Protein AF-A0A2N2G0F3-F1 (afdb_monomer_lite)

Secondary structure (DSSP, 8-state):
---------HHHHHSS-HHHHHHHHHS---BTTBS-TTSSHHHHHHHHHHHTS--TT-

pLDDT: mean 84.75, std 10.3, range [46.59, 95.75]

Sequence (58 aa):
MSNETKHIGIHEAYHNDPQQADLELFGREVDPTTRRGFLKKSSLMAMAAVLGSNIPFA

Foldseek 3Di:
DPPDDDDDDLCVLCVPPVQVSCCVVPVDGDDPVDPVSCCDDPSVVVVCVVVVHHDPPD

Radius of gyration: 16.25 Å; chains: 1; bounding box: 35×20×47 Å

Structure (mmCIF, N/CA/C/O backbone):
data_AF-A0A2N2G0F3-F1
#
_entry.id   AF-A0A2N2G0F3-F1
#
loop_
_atom_site.group_PDB
_atom_site.id
_atom_site.type_symbol
_atom_site.label_atom_id
_atom_site.label_alt_id
_atom_site.label_comp_id
_atom_site.label_asym_id
_atom_site.label_entity_id
_atom_site.label_seq_id
_atom_site.pdbx_PDB_ins_code
_atom_site.Cartn_x
_atom_site.Cartn_y
_atom_site.Cartn_z
_atom_site.occupancy
_atom_site.B_iso_or_equiv
_atom_site.auth_seq_id
_atom_site.auth_comp_id
_atom_site.auth_asym_id
_atom_site.auth_atom_id
_atom_site.pdbx_PDB_model_num
ATOM 1 N N . MET A 1 1 ? -3.985 15.154 31.107 1.00 46.59 1 MET A N 1
ATOM 2 C CA . MET A 1 1 ? -4.644 13.974 30.515 1.00 46.59 1 MET A CA 1
ATOM 3 C C . MET A 1 1 ? -3.549 13.084 29.972 1.00 46.59 1 MET A C 1
ATOM 5 O O . MET A 1 1 ? -2.829 13.512 29.082 1.00 46.59 1 MET A O 1
ATOM 9 N N . SER A 1 2 ? -3.326 11.934 30.601 1.00 46.94 2 SER A N 1
ATOM 10 C CA . SER A 1 2 ? -2.417 10.906 30.096 1.00 46.94 2 SER A CA 1
ATOM 11 C C . SER A 1 2 ? -2.952 10.416 28.752 1.00 46.94 2 SER A C 1
ATOM 13 O O . SER A 1 2 ? -4.104 9.997 28.683 1.00 46.94 2 SER A O 1
ATOM 15 N N . ASN A 1 3 ? -2.151 10.511 27.689 1.00 61.31 3 ASN A N 1
ATOM 16 C CA . ASN A 1 3 ? -2.483 9.887 26.411 1.00 61.31 3 ASN A CA 1
ATOM 17 C C . ASN A 1 3 ? -2.438 8.370 26.617 1.00 61.31 3 ASN A C 1
ATOM 19 O O . ASN A 1 3 ? -1.362 7.777 26.606 1.00 61.31 3 ASN A O 1
ATOM 23 N N . GLU A 1 4 ? -3.589 7.754 26.879 1.00 71.69 4 GLU A N 1
ATOM 24 C CA . GLU A 1 4 ? -3.705 6.300 26.871 1.00 71.69 4 GLU A CA 1
ATOM 25 C C . GLU A 1 4 ? -3.526 5.811 25.434 1.00 71.69 4 GLU A C 1
ATOM 27 O O . GLU A 1 4 ? -4.312 6.134 24.541 1.00 71.69 4 GLU A O 1
ATOM 32 N N . THR A 1 5 ? -2.457 5.055 25.195 1.00 75.06 5 THR A N 1
ATOM 33 C CA . THR A 1 5 ? -2.213 4.421 23.902 1.00 75.06 5 THR A CA 1
ATOM 34 C C . THR A 1 5 ? -3.270 3.341 23.697 1.00 75.06 5 THR A C 1
ATOM 36 O O . THR A 1 5 ? -3.233 2.285 24.328 1.00 75.06 5 THR A O 1
ATOM 39 N N . LYS A 1 6 ? -4.253 3.616 22.838 1.00 79.62 6 LYS A N 1
ATOM 40 C CA . LYS A 1 6 ? -5.307 2.656 22.511 1.00 79.62 6 LYS A CA 1
ATOM 41 C C . LYS A 1 6 ? -4.698 1.500 21.715 1.00 79.62 6 LYS A C 1
ATOM 43 O O . LYS A 1 6 ? -4.242 1.686 20.590 1.00 79.62 6 LYS A O 1
ATOM 48 N N . HIS A 1 7 ? -4.704 0.304 22.293 1.00 85.88 7 HIS A N 1
ATOM 49 C CA . HIS A 1 7 ? -4.290 -0.916 21.608 1.00 85.88 7 HIS A CA 1
ATOM 50 C C . HIS A 1 7 ? -5.516 -1.586 20.983 1.00 85.88 7 HIS A C 1
ATOM 52 O O . HIS A 1 7 ? -6.417 -2.014 21.699 1.00 85.88 7 HIS A O 1
ATOM 58 N N . ILE A 1 8 ? -5.545 -1.668 19.654 1.00 90.12 8 ILE A N 1
ATOM 59 C CA . ILE A 1 8 ? -6.575 -2.380 18.885 1.00 90.12 8 ILE A CA 1
ATOM 60 C C . ILE A 1 8 ? -5.923 -3.422 17.979 1.00 90.12 8 ILE A C 1
ATOM 62 O O . ILE A 1 8 ? -4.749 -3.302 17.619 1.00 90.12 8 ILE A O 1
ATOM 66 N N . GLY A 1 9 ? -6.678 -4.457 17.613 1.00 92.75 9 GLY A N 1
ATOM 67 C CA . GLY A 1 9 ? -6.209 -5.450 16.648 1.00 92.75 9 GLY A CA 1
ATOM 68 C C . GLY A 1 9 ? -6.128 -4.868 15.235 1.00 92.75 9 GLY A C 1
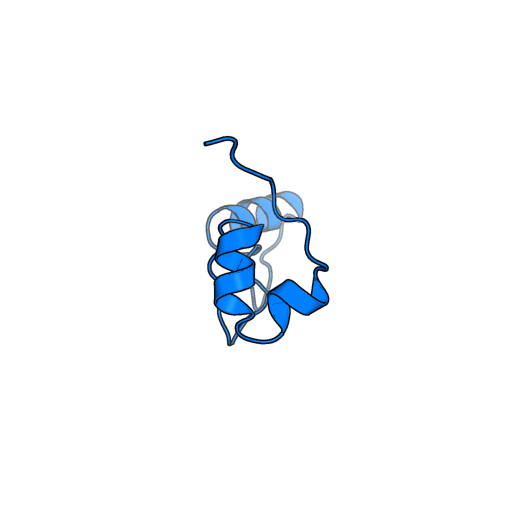ATOM 69 O O . GLY A 1 9 ? -6.932 -4.016 14.862 1.00 92.75 9 GLY A O 1
ATOM 70 N N . ILE A 1 10 ? -5.204 -5.366 14.403 1.00 92.12 10 ILE A N 1
ATOM 71 C CA . ILE A 1 10 ? -5.058 -4.866 13.024 1.00 92.12 10 ILE A CA 1
ATOM 72 C C . ILE A 1 10 ? -6.332 -5.085 12.191 1.00 92.12 10 ILE A C 1
ATOM 74 O O . ILE A 1 10 ? -6.709 -4.228 11.409 1.00 92.12 10 ILE A O 1
ATOM 78 N N . HIS A 1 11 ? -7.064 -6.184 12.396 1.00 94.88 11 HIS A N 1
ATOM 79 C CA . HIS A 1 11 ? -8.336 -6.402 11.696 1.00 94.88 11 HIS A CA 1
ATOM 80 C C . HIS A 1 11 ? -9.415 -5.404 12.121 1.00 94.88 11 HIS A C 1
ATOM 82 O O . HIS A 1 11 ? -10.192 -4.956 11.286 1.00 94.88 11 HIS A O 1
ATOM 88 N N . GLU A 1 12 ? -9.449 -5.048 13.406 1.00 94.31 12 GLU A N 1
ATOM 89 C CA . GLU A 1 12 ? -10.390 -4.062 13.937 1.00 94.31 12 GLU A CA 1
ATOM 90 C C . GLU A 1 12 ? -10.097 -2.674 13.360 1.00 94.31 12 GLU A C 1
ATOM 92 O O . GLU A 1 12 ? -11.016 -1.994 12.911 1.00 94.31 12 GLU A O 1
ATOM 97 N N . ALA A 1 13 ? -8.816 -2.299 13.279 1.00 92.50 13 ALA A N 1
ATOM 98 C CA . ALA A 1 13 ? -8.389 -1.041 12.672 1.00 92.50 13 ALA A CA 1
ATOM 99 C C . ALA A 1 13 ? -8.820 -0.925 11.197 1.00 92.50 13 ALA A C 1
ATOM 101 O O . ALA A 1 13 ? -9.276 0.128 10.768 1.00 92.50 13 ALA A O 1
ATOM 102 N N . TYR A 1 14 ? -8.736 -2.016 10.431 1.00 93.31 14 TYR A N 1
ATOM 103 C CA . TYR A 1 14 ? -9.033 -2.027 8.992 1.00 93.31 14 TYR A CA 1
ATOM 104 C C . TYR A 1 14 ? -10.497 -2.353 8.652 1.00 93.31 14 TYR A C 1
ATOM 106 O O . TYR A 1 14 ? -10.846 -2.390 7.474 1.00 93.31 14 TYR A O 1
ATOM 114 N N . HIS A 1 15 ? -11.361 -2.607 9.643 1.00 94.81 15 HIS A N 1
ATOM 115 C CA . HIS A 1 15 ? -12.721 -3.108 9.403 1.00 94.81 15 HIS A CA 1
ATOM 116 C C . HIS A 1 15 ? -13.609 -2.118 8.633 1.00 94.81 15 HIS A C 1
ATOM 118 O O . HIS A 1 15 ? -14.377 -2.526 7.765 1.00 94.81 15 HIS A O 1
ATOM 124 N N . ASN A 1 16 ? -13.522 -0.826 8.961 1.00 90.62 16 ASN A N 1
ATOM 125 C CA . ASN A 1 16 ? -14.423 0.196 8.418 1.00 90.62 16 ASN A CA 1
ATOM 126 C C . ASN A 1 16 ? -13.805 0.951 7.240 1.00 90.62 16 ASN A C 1
ATOM 128 O O . ASN A 1 16 ? -14.426 1.059 6.186 1.00 90.62 16 ASN A O 1
ATOM 132 N N . ASP A 1 17 ? -12.591 1.475 7.426 1.00 91.81 17 ASP A N 1
ATOM 133 C CA . ASP A 1 17 ? -11.895 2.268 6.416 1.00 91.81 17 ASP A CA 1
ATOM 134 C C . ASP A 1 17 ? -10.420 1.847 6.328 1.00 91.81 17 ASP A C 1
ATOM 136 O O . ASP A 1 17 ? -9.572 2.337 7.080 1.00 91.81 17 ASP A O 1
ATOM 140 N N . PRO A 1 18 ? -10.094 0.934 5.398 1.00 88.50 18 PRO A N 1
ATOM 141 C CA . PRO A 1 18 ? -8.724 0.496 5.173 1.00 88.50 18 PRO A CA 1
ATOM 142 C C . PRO A 1 18 ? -7.767 1.621 4.758 1.00 88.50 18 PRO A C 1
ATOM 144 O O . PRO A 1 18 ? -6.572 1.518 5.023 1.00 88.50 18 PRO A O 1
AT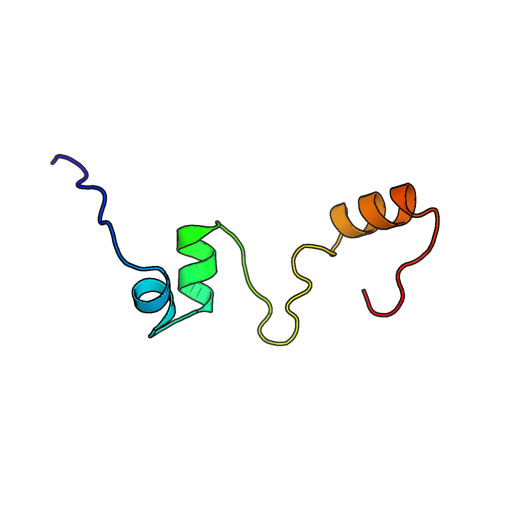OM 147 N N . GLN A 1 19 ? -8.257 2.670 4.085 1.00 88.31 19 GLN A N 1
ATOM 148 C CA . GLN A 1 19 ? -7.405 3.754 3.583 1.00 88.31 19 GLN A CA 1
ATOM 149 C C . GLN A 1 19 ? -7.004 4.690 4.720 1.00 88.31 19 GLN A C 1
ATOM 151 O O . GLN A 1 19 ? -5.827 5.023 4.852 1.00 88.31 19 GLN A O 1
ATOM 156 N N . GLN A 1 20 ? -7.964 5.066 5.569 1.00 90.31 20 GLN A N 1
ATOM 157 C CA . GLN A 1 20 ? -7.674 5.834 6.781 1.00 90.31 20 GLN A CA 1
ATOM 158 C C . GLN A 1 20 ? -6.802 5.033 7.748 1.00 90.31 20 GLN A C 1
ATOM 160 O O . GLN A 1 20 ? -5.835 5.573 8.274 1.00 90.31 20 GLN A O 1
ATOM 165 N N . ALA A 1 21 ? -7.055 3.730 7.910 1.00 92.06 21 ALA A N 1
ATOM 166 C CA . ALA A 1 21 ? -6.231 2.880 8.766 1.00 92.06 21 ALA A CA 1
ATOM 167 C C . ALA A 1 21 ? -4.761 2.818 8.308 1.00 92.06 21 ALA A C 1
ATOM 169 O O . ALA A 1 21 ? -3.852 2.819 9.138 1.00 92.06 21 ALA A O 1
ATOM 170 N N . ASP A 1 22 ? -4.505 2.796 6.997 1.00 89.62 22 ASP A N 1
ATOM 171 C CA . ASP A 1 22 ? -3.146 2.853 6.448 1.00 89.62 22 ASP A CA 1
ATOM 172 C C . ASP A 1 22 ? -2.456 4.203 6.720 1.00 89.62 22 ASP A C 1
A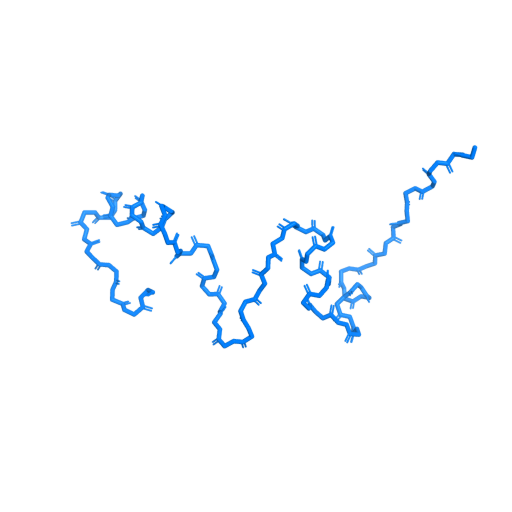TOM 174 O O . ASP A 1 22 ? -1.257 4.241 7.027 1.00 89.62 22 ASP A O 1
ATOM 178 N N . LEU A 1 23 ? -3.209 5.304 6.665 1.00 89.94 23 LEU A N 1
ATOM 179 C CA . LEU A 1 23 ? -2.702 6.634 6.993 1.00 89.94 23 LEU A CA 1
ATOM 180 C C . LEU A 1 23 ? -2.402 6.766 8.492 1.00 89.94 23 LEU A C 1
ATOM 182 O O . LEU A 1 23 ? -1.330 7.236 8.861 1.00 89.94 23 LEU A O 1
ATOM 186 N N . GLU A 1 24 ? -3.305 6.314 9.358 1.00 90.31 24 GLU A N 1
ATOM 187 C CA . GLU A 1 24 ? -3.155 6.400 10.814 1.00 90.31 24 GLU A CA 1
ATOM 188 C C . GLU A 1 24 ? -2.041 5.489 11.345 1.00 90.31 24 GLU A C 1
ATOM 190 O O . GLU A 1 24 ? -1.280 5.893 12.225 1.00 90.31 24 GLU A O 1
ATOM 195 N N . LEU A 1 25 ? -1.920 4.268 10.811 1.00 88.94 25 LEU A N 1
ATOM 196 C CA . LEU A 1 25 ? -0.972 3.274 11.318 1.00 88.94 25 LEU A CA 1
ATOM 197 C C . LEU A 1 25 ? 0.427 3.412 10.708 1.00 88.94 25 LEU A C 1
ATOM 199 O O . LEU A 1 25 ? 1.422 3.177 11.393 1.00 88.94 25 LEU A O 1
ATOM 203 N N . PHE A 1 26 ? 0.515 3.771 9.424 1.00 86.25 26 PHE A N 1
ATOM 204 C CA . PHE A 1 26 ? 1.778 3.785 8.679 1.00 86.25 26 PHE A CA 1
ATOM 205 C C . PHE A 1 26 ? 2.133 5.149 8.083 1.00 86.25 26 PHE A C 1
ATOM 207 O O . PHE A 1 26 ? 3.201 5.279 7.482 1.00 86.25 26 PHE A O 1
ATOM 214 N N . GLY A 1 27 ? 1.270 6.161 8.215 1.00 86.00 27 GLY A N 1
ATOM 215 C CA . GLY A 1 27 ? 1.500 7.480 7.623 1.00 86.00 27 GLY A CA 1
ATOM 216 C C . GLY A 1 27 ? 1.529 7.453 6.096 1.00 86.00 27 GLY A C 1
ATOM 217 O O . GLY A 1 27 ? 2.185 8.300 5.488 1.00 86.00 27 GLY A O 1
ATOM 218 N N . ARG A 1 28 ? 0.889 6.458 5.464 1.00 83.25 28 ARG A N 1
ATOM 219 C CA . ARG A 1 28 ? 0.930 6.267 4.010 1.00 83.25 28 ARG A CA 1
ATOM 220 C C . ARG A 1 28 ? -0.447 6.435 3.387 1.00 83.25 28 ARG A C 1
ATOM 222 O O . ARG A 1 28 ? -1.432 5.900 3.878 1.00 83.25 28 ARG A O 1
ATOM 229 N N . GLU A 1 29 ? -0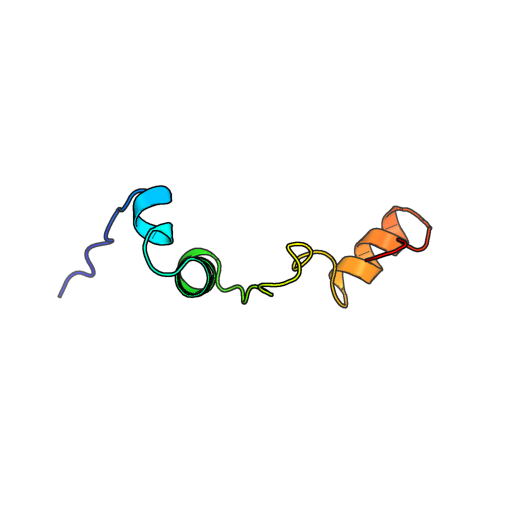.484 7.106 2.244 1.00 83.31 29 GLU A N 1
ATOM 230 C CA . GLU A 1 29 ? -1.662 7.126 1.383 1.00 83.31 29 GLU A CA 1
ATOM 231 C C . GLU A 1 29 ? -1.664 5.893 0.476 1.00 83.31 29 GLU A C 1
ATOM 233 O O . GLU A 1 29 ? -0.640 5.512 -0.107 1.00 83.31 29 GLU A O 1
ATOM 238 N N . VAL A 1 30 ? -2.827 5.261 0.361 1.00 79.62 30 VAL A N 1
ATOM 239 C CA . VAL A 1 30 ? -3.017 4.046 -0.430 1.00 79.62 30 VAL A CA 1
ATOM 240 C C . VAL A 1 30 ? -3.738 4.398 -1.712 1.00 79.62 30 VAL A C 1
ATOM 242 O O . VAL A 1 30 ? -4.728 5.121 -1.712 1.00 79.62 30 VAL A O 1
ATOM 245 N N . ASP A 1 31 ? -3.266 3.836 -2.813 1.00 79.88 31 ASP A N 1
ATOM 246 C CA . ASP A 1 31 ? -3.984 3.890 -4.072 1.00 79.88 31 ASP A CA 1
ATOM 247 C C . ASP A 1 31 ? -4.960 2.700 -4.127 1.00 79.88 31 ASP A C 1
ATOM 249 O O . ASP A 1 31 ? -4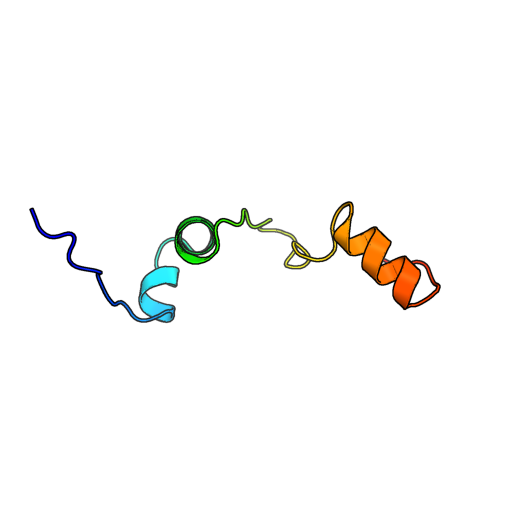.509 1.550 -4.070 1.00 79.88 31 ASP A O 1
ATOM 253 N N . PRO A 1 32 ? -6.283 2.924 -4.238 1.00 77.00 32 PRO A N 1
ATOM 254 C CA . PRO A 1 32 ? -7.264 1.840 -4.226 1.00 77.00 32 PRO A CA 1
ATOM 255 C C . PRO A 1 32 ? -7.114 0.897 -5.428 1.00 77.00 32 PRO A C 1
ATOM 257 O O . PRO A 1 32 ? -7.586 -0.238 -5.385 1.00 77.00 32 PRO A O 1
ATOM 260 N N . THR A 1 33 ? -6.440 1.341 -6.493 1.00 81.25 33 THR A N 1
ATOM 261 C CA . THR A 1 33 ? -6.226 0.550 -7.708 1.00 81.25 33 THR A CA 1
ATOM 262 C C . THR A 1 33 ? -4.904 -0.215 -7.702 1.00 81.25 33 THR A C 1
ATOM 264 O O . THR A 1 33 ? -4.778 -1.220 -8.404 1.00 81.25 33 THR A O 1
ATOM 267 N N . THR A 1 34 ? -3.916 0.197 -6.896 1.00 76.19 34 THR A N 1
ATOM 268 C CA . THR A 1 34 ? -2.599 -0.453 -6.864 1.00 76.19 34 THR A CA 1
ATOM 269 C C . THR A 1 34 ? -2.008 -0.571 -5.465 1.00 76.19 34 THR A C 1
ATOM 271 O O . THR A 1 34 ? -1.845 0.389 -4.720 1.00 76.19 34 THR A O 1
ATOM 274 N N . ARG A 1 35 ? -1.550 -1.784 -5.139 1.00 76.38 35 ARG A N 1
ATOM 275 C CA . ARG A 1 35 ? -0.826 -2.077 -3.891 1.00 76.38 35 ARG A CA 1
ATOM 276 C C . ARG A 1 35 ? 0.676 -1.783 -3.986 1.00 76.38 35 ARG A C 1
ATOM 278 O O . ARG A 1 35 ? 1.410 -2.027 -3.035 1.00 76.38 35 ARG A O 1
ATOM 285 N N . ARG A 1 36 ? 1.156 -1.254 -5.119 1.00 75.56 36 ARG A N 1
ATOM 286 C CA . ARG A 1 36 ? 2.580 -0.964 -5.384 1.00 75.56 36 ARG A CA 1
ATOM 287 C C . ARG A 1 36 ? 3.026 0.391 -4.830 1.00 75.56 36 ARG A C 1
ATOM 289 O O . ARG A 1 36 ? 3.933 1.004 -5.374 1.00 75.56 36 ARG A O 1
ATOM 296 N N . GLY A 1 37 ? 2.406 0.882 -3.755 1.00 74.25 37 GLY A N 1
ATOM 297 C CA . GLY A 1 37 ? 2.733 2.191 -3.174 1.00 74.25 37 GLY A CA 1
ATOM 298 C C . GLY A 1 37 ? 4.223 2.359 -2.844 1.00 74.25 37 GLY A C 1
ATOM 299 O O . GLY A 1 37 ? 4.762 3.446 -3.022 1.00 74.25 37 GLY A O 1
ATOM 300 N N . PHE A 1 38 ? 4.905 1.272 -2.456 1.00 74.44 38 PHE A N 1
ATOM 301 C CA . PHE A 1 38 ? 6.339 1.282 -2.141 1.00 74.44 38 PHE A CA 1
ATOM 302 C C . PHE A 1 38 ? 7.259 1.304 -3.373 1.00 74.44 38 PHE A C 1
ATOM 304 O O . PHE A 1 38 ? 8.427 1.651 -3.234 1.00 74.44 38 PHE A O 1
ATOM 311 N N . LEU A 1 39 ? 6.769 0.953 -4.565 1.00 83.94 39 LEU A N 1
ATOM 312 C CA . LEU A 1 39 ? 7.526 0.952 -5.824 1.00 83.94 39 LEU A CA 1
ATOM 313 C C . LEU A 1 39 ? 7.130 2.160 -6.678 1.00 83.94 39 LEU A C 1
ATOM 315 O O . LEU A 1 39 ? 6.779 2.019 -7.843 1.00 83.94 39 LEU A O 1
ATOM 319 N N . LYS A 1 40 ? 7.177 3.366 -6.106 1.00 81.12 40 LYS A N 1
ATOM 320 C CA . LYS A 1 40 ? 6.893 4.618 -6.824 1.00 81.12 40 LYS A CA 1
ATOM 321 C C . LYS A 1 40 ? 8.056 5.602 -6.659 1.00 81.12 40 LYS A C 1
ATOM 323 O O . LYS A 1 40 ? 8.781 5.567 -5.672 1.00 81.12 40 LYS A O 1
ATOM 328 N N . LYS A 1 41 ? 8.218 6.532 -7.604 1.00 84.94 41 LYS A N 1
ATOM 329 C CA . LYS A 1 41 ? 9.199 7.637 -7.526 1.00 84.94 41 LYS A CA 1
ATOM 330 C C . LYS A 1 41 ? 10.634 7.144 -7.218 1.00 84.94 41 LYS A C 1
ATOM 332 O O . LYS A 1 41 ? 11.183 6.341 -7.967 1.00 84.94 41 LYS A O 1
ATOM 337 N N . SER A 1 42 ? 11.252 7.638 -6.141 1.00 85.94 42 SER A N 1
ATOM 338 C CA . SER A 1 42 ? 12.652 7.384 -5.782 1.00 85.94 42 SER A CA 1
ATOM 339 C C . SER A 1 42 ? 12.919 5.955 -5.315 1.00 85.94 42 SER A C 1
ATOM 341 O O . SER A 1 42 ? 13.991 5.428 -5.598 1.00 85.94 42 SER A O 1
ATOM 343 N N . SER A 1 43 ? 11.965 5.295 -4.654 1.00 87.25 43 SER A N 1
ATOM 344 C CA . SER A 1 43 ? 12.136 3.903 -4.226 1.00 87.25 43 SER A CA 1
ATOM 345 C C . SER A 1 43 ? 12.100 2.937 -5.408 1.00 87.25 43 SER A C 1
ATOM 347 O O . SER A 1 43 ? 12.864 1.974 -5.429 1.00 87.25 43 SER A O 1
ATOM 349 N N . LEU A 1 44 ? 11.293 3.229 -6.435 1.00 90.75 44 LEU A N 1
ATOM 350 C CA . LEU A 1 44 ? 11.335 2.490 -7.697 1.00 90.75 44 LEU A CA 1
ATOM 351 C C . LEU A 1 44 ? 12.699 2.636 -8.381 1.00 90.75 44 LEU A C 1
ATOM 353 O O . LEU A 1 44 ? 13.278 1.640 -8.802 1.00 90.75 44 LEU A O 1
ATOM 357 N N . MET A 1 45 ? 13.228 3.862 -8.450 1.00 91.38 45 MET A N 1
ATOM 358 C CA . MET A 1 45 ? 14.550 4.120 -9.029 1.00 91.38 45 MET A CA 1
ATOM 359 C C . MET A 1 45 ? 15.661 3.404 -8.253 1.00 91.38 45 MET A C 1
ATOM 361 O O . MET A 1 45 ? 16.528 2.783 -8.862 1.00 91.38 45 MET A O 1
ATOM 365 N N . ALA A 1 46 ? 15.616 3.443 -6.919 1.00 93.62 46 ALA A N 1
ATOM 366 C CA . ALA A 1 46 ? 16.559 2.720 -6.073 1.00 93.62 46 ALA A CA 1
ATOM 367 C C . ALA A 1 46 ? 16.488 1.205 -6.325 1.00 93.62 46 ALA A C 1
ATOM 369 O O . ALA A 1 46 ? 17.521 0.562 -6.498 1.00 93.62 46 ALA A O 1
ATOM 370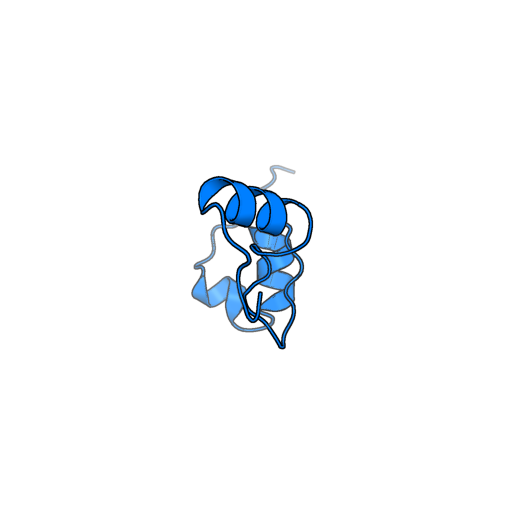 N N . MET A 1 47 ? 15.279 0.643 -6.422 1.00 92.38 47 MET A N 1
ATOM 371 C CA . MET A 1 47 ? 15.091 -0.780 -6.709 1.00 92.38 47 MET A CA 1
ATOM 372 C C . MET A 1 47 ? 15.591 -1.155 -8.111 1.00 92.38 47 MET A C 1
ATOM 374 O O . MET A 1 47 ? 16.294 -2.149 -8.263 1.00 92.38 47 MET A O 1
ATOM 378 N N . ALA A 1 48 ? 15.295 -0.340 -9.126 1.00 93.44 48 ALA A N 1
ATOM 379 C CA . ALA A 1 48 ? 15.789 -0.541 -10.488 1.00 93.44 48 ALA A CA 1
ATOM 380 C C . ALA A 1 48 ? 17.326 -0.496 -10.557 1.00 93.44 48 ALA A C 1
ATOM 382 O O . ALA A 1 48 ? 17.934 -1.306 -11.254 1.00 93.44 48 ALA A O 1
ATOM 383 N N . ALA A 1 49 ? 17.962 0.398 -9.790 1.00 95.06 49 ALA A N 1
ATOM 384 C CA . ALA A 1 49 ? 19.418 0.489 -9.703 1.00 95.06 49 ALA A CA 1
ATOM 385 C C . ALA A 1 49 ? 20.043 -0.756 -9.054 1.00 95.06 49 ALA A C 1
ATOM 387 O O . ALA A 1 49 ? 21.025 -1.280 -9.574 1.00 95.06 49 ALA A O 1
ATOM 388 N N . VAL A 1 50 ? 19.456 -1.265 -7.964 1.00 95.62 50 VAL A N 1
ATOM 389 C CA . VAL A 1 50 ? 19.918 -2.500 -7.301 1.00 95.62 50 VAL A CA 1
ATOM 390 C C . VAL A 1 50 ? 19.779 -3.712 -8.221 1.00 95.62 50 VAL A C 1
ATOM 392 O O . VAL A 1 50 ? 20.677 -4.546 -8.285 1.00 95.62 50 VAL A O 1
ATOM 395 N N . LEU A 1 51 ? 18.666 -3.805 -8.950 1.00 94.00 51 LEU A N 1
ATOM 396 C CA . LEU A 1 51 ? 18.414 -4.896 -9.893 1.00 94.00 51 LEU A CA 1
ATOM 397 C C . LEU A 1 51 ? 19.174 -4.742 -11.220 1.00 94.00 51 LEU A C 1
ATOM 399 O O . LEU A 1 51 ? 19.185 -5.678 -12.018 1.00 94.00 51 LEU A O 1
ATOM 403 N N . GLY A 1 52 ? 19.750 -3.568 -11.496 1.00 95.75 52 GLY A N 1
ATOM 404 C CA . GLY A 1 52 ? 20.404 -3.250 -12.767 1.00 95.75 52 GLY A CA 1
ATOM 405 C C . GLY A 1 52 ? 19.465 -3.297 -13.979 1.00 95.75 52 GLY A C 1
ATOM 406 O O . GLY A 1 52 ? 19.924 -3.506 -15.101 1.00 95.75 52 GLY A O 1
ATOM 407 N N . SER A 1 53 ? 18.151 -3.163 -13.774 1.00 92.12 53 SER A N 1
ATOM 408 C CA . SER A 1 53 ? 17.150 -3.311 -14.835 1.00 92.12 53 SER A CA 1
ATOM 409 C C . SER A 1 53 ? 15.883 -2.497 -14.577 1.00 92.12 53 SER A C 1
ATOM 411 O O . SER A 1 53 ? 15.543 -2.162 -13.441 1.00 92.12 53 SER A O 1
ATOM 413 N N . ASN A 1 54 ? 15.164 -2.183 -15.658 1.00 88.38 54 ASN A N 1
ATOM 414 C CA . ASN A 1 54 ? 13.851 -1.551 -15.574 1.00 88.38 54 ASN A CA 1
ATOM 415 C C . ASN A 1 54 ? 12.809 -2.564 -15.083 1.00 88.38 54 ASN A C 1
ATOM 417 O O . ASN A 1 54 ? 12.755 -3.686 -15.583 1.00 88.38 54 ASN A O 1
ATOM 421 N N . ILE A 1 55 ? 11.949 -2.148 -14.150 1.00 89.06 55 ILE A N 1
ATOM 422 C CA . ILE A 1 55 ? 10.862 -2.979 -13.619 1.00 89.06 55 ILE A CA 1
ATOM 423 C C . ILE A 1 55 ? 9.601 -2.739 -14.469 1.00 89.06 55 ILE A C 1
ATOM 425 O O . ILE A 1 55 ? 9.023 -1.653 -14.391 1.00 89.06 55 ILE A O 1
ATOM 429 N N . PRO A 1 56 ? 9.161 -3.700 -15.302 1.00 82.75 56 PRO A N 1
ATOM 430 C CA . PRO A 1 56 ? 7.964 -3.531 -16.116 1.00 82.75 56 PRO A CA 1
ATOM 431 C C . PRO A 1 56 ? 6.704 -3.551 -15.242 1.00 82.75 56 PRO A C 1
ATOM 433 O O . PRO A 1 56 ? 6.625 -4.299 -14.266 1.00 82.75 56 PRO A O 1
ATOM 436 N N . PHE A 1 57 ? 5.700 -2.754 -15.619 1.00 76.38 57 PHE A N 1
ATOM 437 C CA . PHE A 1 57 ? 4.429 -2.616 -14.886 1.00 76.38 57 PHE A CA 1
ATOM 438 C C . PHE A 1 57 ? 4.587 -2.164 -13.417 1.00 76.38 57 PHE A C 1
ATOM 440 O O . PHE A 1 57 ? 3.751 -2.509 -12.572 1.00 76.38 57 PHE A O 1
ATOM 447 N N . ALA A 1 58 ? 5.677 -1.448 -13.113 1.00 76.00 58 ALA A N 1
ATOM 448 C CA . ALA A 1 58 ? 5.885 -0.760 -11.841 1.00 76.00 58 ALA A CA 1
ATOM 449 C C . ALA A 1 58 ? 5.001 0.485 -11.713 1.00 76.00 58 ALA A C 1
ATOM 451 O O . ALA A 1 58 ? 4.863 1.216 -12.720 1.00 76.00 58 ALA A O 1
#